Protein AF-D3GIC3-F1 (afdb_monomer_lite)

Structure (mmCIF, N/CA/C/O backbone):
data_AF-D3GIC3-F1
#
_entry.id   AF-D3GIC3-F1
#
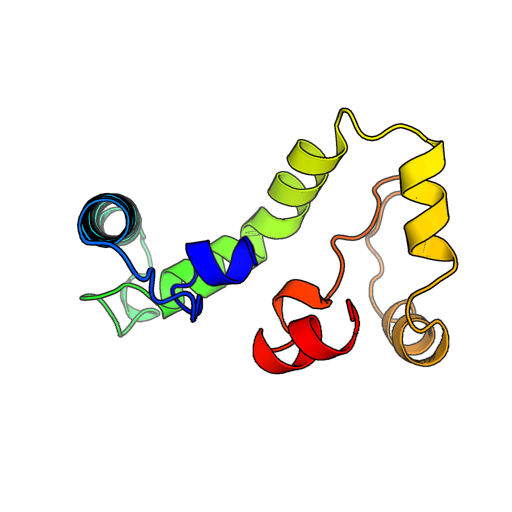loop_
_atom_site.group_PDB
_atom_site.id
_atom_site.type_symbol
_atom_site.label_atom_id
_atom_site.label_alt_id
_atom_site.label_comp_id
_atom_site.label_asym_id
_atom_site.label_entity_id
_atom_site.label_seq_id
_atom_site.pdbx_PDB_ins_code
_atom_site.Cartn_x
_atom_site.Cartn_y
_atom_site.Cartn_z
_atom_site.occupancy
_atom_site.B_iso_or_equiv
_atom_site.auth_seq_id
_atom_site.auth_comp_id
_atom_site.auth_asym_id
_atom_site.auth_atom_id
_atom_site.pdbx_PDB_model_num
ATOM 1 N N . ASP A 1 1 ? 10.919 -2.926 -1.444 1.00 68.69 1 ASP A N 1
ATOM 2 C CA . ASP A 1 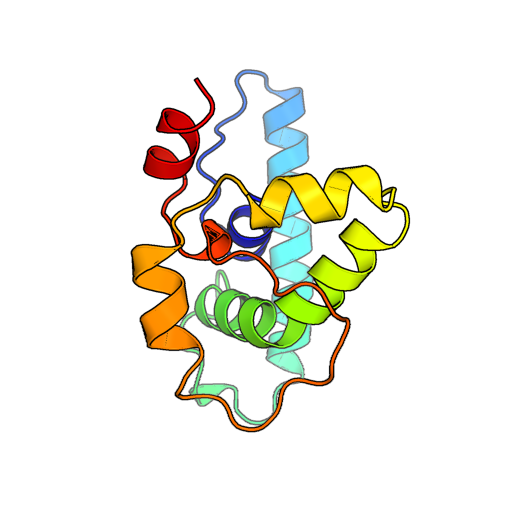1 ? 10.821 -1.509 -1.890 1.00 68.69 1 ASP A CA 1
ATOM 3 C C . ASP A 1 1 ? 9.460 -1.100 -2.459 1.00 68.69 1 ASP A C 1
ATOM 5 O O . ASP A 1 1 ? 8.720 -0.406 -1.771 1.00 68.69 1 ASP A O 1
ATOM 9 N N . ILE A 1 2 ? 9.071 -1.487 -3.686 1.00 81.06 2 ILE A N 1
ATOM 10 C CA . ILE A 1 2 ? 7.783 -1.036 -4.273 1.00 81.06 2 ILE A CA 1
ATOM 11 C C . ILE A 1 2 ? 6.582 -1.581 -3.488 1.00 81.06 2 ILE A C 1
ATOM 13 O O . ILE A 1 2 ? 5.645 -0.828 -3.200 1.00 81.06 2 ILE A O 1
ATOM 17 N N . GLY A 1 3 ? 6.636 -2.852 -3.078 1.00 81.81 3 GLY A N 1
ATOM 18 C CA . GLY A 1 3 ? 5.631 -3.437 -2.195 1.00 81.81 3 GLY A CA 1
ATOM 19 C C . GLY A 1 3 ? 5.532 -2.704 -0.857 1.00 81.81 3 GLY A C 1
ATOM 20 O O . GLY A 1 3 ? 4.433 -2.435 -0.378 1.00 81.81 3 GLY A O 1
ATOM 21 N N . ASP A 1 4 ? 6.654 -2.292 -0.265 1.00 83.75 4 ASP A N 1
ATOM 22 C CA . ASP A 1 4 ? 6.667 -1.543 1.001 1.00 83.75 4 ASP A CA 1
ATOM 23 C C . ASP A 1 4 ? 6.078 -0.146 0.863 1.00 83.75 4 ASP A C 1
ATOM 25 O O . ASP A 1 4 ? 5.324 0.299 1.727 1.00 83.75 4 ASP A O 1
ATOM 29 N N . ILE A 1 5 ? 6.343 0.528 -0.256 1.00 85.38 5 ILE A N 1
ATOM 30 C CA . ILE A 1 5 ? 5.732 1.818 -0.576 1.00 85.38 5 ILE A CA 1
ATOM 31 C C . ILE A 1 5 ? 4.213 1.655 -0.692 1.00 85.38 5 ILE A C 1
ATOM 33 O O . ILE A 1 5 ? 3.465 2.461 -0.139 1.00 85.38 5 ILE A O 1
ATOM 37 N N . ILE A 1 6 ? 3.724 0.634 -1.396 1.00 86.12 6 ILE A N 1
ATOM 38 C CA . ILE A 1 6 ? 2.281 0.413 -1.582 1.00 86.12 6 ILE A CA 1
ATOM 39 C C . ILE A 1 6 ? 1.592 0.060 -0.261 1.00 86.12 6 ILE A C 1
ATOM 41 O O . ILE A 1 6 ? 0.527 0.607 0.038 1.00 86.12 6 ILE A O 1
ATOM 45 N N . ARG A 1 7 ? 2.230 -0.781 0.554 1.00 86.81 7 ARG A N 1
ATOM 46 C CA . ARG A 1 7 ? 1.708 -1.262 1.840 1.00 86.81 7 ARG A CA 1
ATOM 47 C C . ARG A 1 7 ? 1.907 -0.278 2.991 1.00 86.81 7 ARG A C 1
ATOM 49 O O . ARG A 1 7 ? 1.292 -0.435 4.035 1.00 86.81 7 ARG A O 1
ATOM 56 N N . GLY A 1 8 ? 2.704 0.773 2.796 1.00 82.44 8 GLY A N 1
ATOM 57 C CA . GLY A 1 8 ? 3.001 1.770 3.828 1.00 82.44 8 GLY A CA 1
ATOM 58 C C . GLY A 1 8 ? 4.024 1.299 4.869 1.00 82.44 8 GLY A C 1
ATOM 59 O O . GLY A 1 8 ? 4.033 1.817 5.981 1.00 82.44 8 GLY A O 1
ATOM 60 N N . LYS A 1 9 ? 4.866 0.324 4.505 1.00 81.06 9 LYS A N 1
ATOM 61 C CA . LYS A 1 9 ? 5.998 -0.193 5.295 1.00 81.06 9 LYS A CA 1
ATOM 62 C C . LYS A 1 9 ? 7.329 0.486 4.955 1.00 81.06 9 LYS A C 1
ATOM 64 O O . LYS A 1 9 ? 8.336 0.203 5.592 1.00 81.06 9 LYS A O 1
ATOM 69 N N . ASP A 1 10 ? 7.341 1.361 3.951 1.00 80.50 10 ASP A N 1
ATOM 70 C CA . ASP A 1 10 ? 8.544 2.065 3.514 1.00 80.50 10 ASP A CA 1
ATOM 71 C C . ASP A 1 10 ? 9.120 2.974 4.614 1.00 80.50 10 ASP A C 1
ATOM 73 O O . ASP A 1 10 ? 8.471 3.919 5.063 1.00 80.50 10 ASP A O 1
ATOM 77 N N . LEU A 1 11 ? 10.354 2.678 5.037 1.00 71.12 11 LEU A N 1
ATOM 78 C CA . LEU A 1 11 ? 11.055 3.354 6.137 1.00 71.12 11 LEU A CA 1
ATOM 79 C C . LEU A 1 11 ? 11.848 4.587 5.686 1.00 71.12 11 LEU A C 1
ATOM 81 O O . LEU A 1 11 ? 12.567 5.185 6.486 1.00 71.12 11 LEU A O 1
ATOM 85 N N . PHE A 1 12 ? 11.763 4.978 4.415 1.00 69.94 12 PHE A N 1
ATOM 86 C CA . PHE A 1 12 ? 12.541 6.101 3.917 1.00 69.94 12 PHE A CA 1
ATOM 87 C C . PHE A 1 12 ? 11.959 7.451 4.383 1.00 69.94 12 PHE A C 1
ATOM 89 O O . PHE A 1 12 ? 10.968 7.968 3.851 1.00 69.94 12 PHE A O 1
ATOM 96 N N . TYR A 1 13 ? 12.619 8.047 5.377 1.00 65.25 13 TYR A N 1
ATOM 97 C CA . TYR A 1 13 ? 12.354 9.393 5.879 1.00 65.25 13 TYR A CA 1
ATOM 98 C C . TYR A 1 13 ? 13.277 10.378 5.157 1.00 65.25 13 TYR A C 1
ATOM 100 O O . TYR A 1 13 ? 14.420 10.575 5.555 1.00 65.25 13 TYR A O 1
ATOM 108 N N . GLY A 1 14 ? 12.796 10.971 4.063 1.00 64.69 14 GLY A N 1
ATOM 109 C CA . GLY A 1 14 ? 13.568 11.948 3.291 1.00 64.69 14 GLY A CA 1
ATOM 110 C C . GLY A 1 14 ? 14.144 13.085 4.143 1.00 64.69 14 GLY A C 1
ATOM 111 O O . GLY A 1 14 ? 13.525 13.532 5.116 1.00 64.69 14 GLY A O 1
ATOM 112 N N . TYR A 1 15 ? 15.332 13.564 3.771 1.00 73.25 15 TYR A N 1
ATOM 113 C CA . TYR A 1 15 ? 16.089 14.532 4.574 1.00 73.25 15 TYR A CA 1
ATOM 114 C C . TYR A 1 15 ? 15.656 15.986 4.337 1.00 73.25 15 TYR A C 1
ATOM 116 O O . TYR A 1 15 ? 15.782 16.809 5.245 1.00 73.25 15 TYR A O 1
ATOM 124 N N . ASP A 1 16 ? 15.104 16.303 3.160 1.00 84.94 16 ASP A N 1
ATOM 125 C CA . ASP A 1 16 ? 14.696 17.663 2.790 1.00 84.94 16 ASP A CA 1
ATOM 126 C C . ASP A 1 16 ? 13.166 17.873 2.766 1.00 84.94 16 ASP A C 1
ATOM 128 O O . ASP A 1 16 ? 12.365 16.948 2.595 1.00 84.94 16 ASP A O 1
ATOM 132 N N . ASP A 1 17 ? 12.734 19.125 2.940 1.00 85.12 17 ASP A N 1
ATOM 133 C CA . ASP A 1 17 ? 11.311 19.487 3.022 1.00 85.12 17 ASP A CA 1
ATOM 134 C C . ASP A 1 17 ? 10.542 19.291 1.706 1.00 85.12 17 ASP A C 1
ATOM 136 O O . ASP A 1 17 ? 9.315 19.147 1.704 1.00 85.12 17 ASP A O 1
ATOM 140 N N . LYS A 1 18 ? 11.232 19.313 0.562 1.00 86.06 18 LYS A N 1
ATOM 141 C CA . LYS A 1 18 ? 10.613 19.120 -0.755 1.00 86.06 18 LYS A CA 1
ATOM 142 C C . LYS A 1 18 ? 10.269 17.650 -0.961 1.00 86.06 18 LYS A C 1
ATOM 144 O O . LYS A 1 18 ? 9.204 17.343 -1.501 1.00 86.06 18 LYS A O 1
ATOM 149 N N . GLU A 1 19 ? 11.140 16.756 -0.522 1.00 83.44 19 GLU A N 1
ATOM 150 C CA . GLU A 1 19 ? 10.932 15.320 -0.521 1.00 83.44 19 GLU A CA 1
ATOM 151 C C . GLU A 1 19 ? 9.815 14.915 0.442 1.00 83.44 19 GLU A C 1
ATOM 153 O O . GLU A 1 19 ? 8.890 14.213 0.025 1.00 83.44 19 GLU A O 1
ATOM 158 N N . LYS A 1 20 ? 9.813 15.448 1.672 1.00 84.44 20 LYS A N 1
ATOM 159 C CA . LYS A 1 20 ? 8.718 15.233 2.637 1.00 84.44 20 LYS A CA 1
ATOM 160 C C . LYS A 1 20 ? 7.359 15.607 2.046 1.00 84.44 20 LYS A C 1
ATOM 162 O O . LYS A 1 20 ? 6.458 14.778 2.005 1.00 84.44 20 LYS A O 1
ATOM 167 N N . LYS A 1 21 ? 7.237 16.795 1.439 1.00 87.50 21 LYS A N 1
ATOM 168 C CA . LYS A 1 21 ? 5.991 17.235 0.776 1.00 87.50 21 LYS A CA 1
ATOM 169 C C . LYS A 1 21 ? 5.550 16.316 -0.366 1.00 87.50 21 LYS A C 1
ATOM 171 O O . LYS A 1 21 ? 4.352 16.126 -0.579 1.00 87.50 21 LYS A O 1
ATOM 176 N N . ARG A 1 22 ? 6.495 15.770 -1.141 1.00 87.38 22 ARG A N 1
ATOM 177 C CA . ARG A 1 22 ? 6.186 14.802 -2.208 1.00 87.38 22 ARG A CA 1
ATOM 178 C C . ARG A 1 22 ? 5.661 13.491 -1.626 1.00 87.38 22 ARG A C 1
ATOM 180 O O . ARG A 1 22 ? 4.694 12.957 -2.165 1.00 87.38 22 ARG A O 1
ATOM 187 N N . ARG A 1 23 ? 6.253 13.018 -0.527 1.00 85.12 23 ARG A N 1
ATOM 188 C CA . ARG A 1 23 ? 5.818 11.814 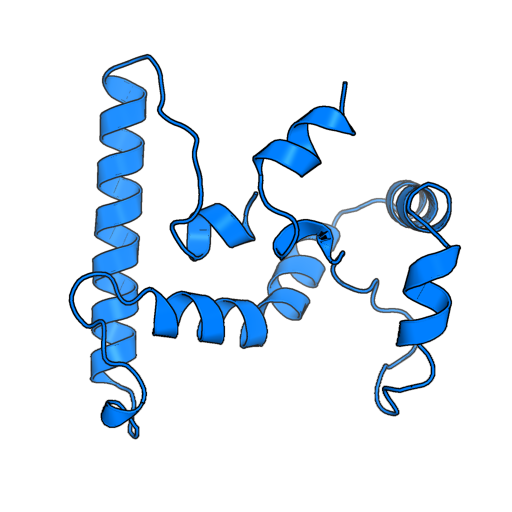0.191 1.00 85.12 23 ARG A CA 1
ATOM 189 C C . ARG A 1 23 ? 4.454 11.989 0.842 1.00 85.12 23 ARG A C 1
ATOM 191 O O . ARG A 1 23 ? 3.590 11.152 0.621 1.00 85.12 23 ARG A O 1
ATOM 198 N N . ASP A 1 24 ? 4.206 13.111 1.508 1.00 87.94 24 ASP A N 1
ATOM 199 C CA . ASP A 1 24 ? 2.893 13.416 2.090 1.00 87.94 24 ASP A CA 1
ATOM 200 C C . ASP A 1 24 ? 1.800 13.420 1.018 1.00 87.94 24 ASP A C 1
ATOM 202 O O . ASP A 1 24 ? 0.721 12.854 1.200 1.00 87.94 24 ASP A O 1
ATOM 206 N N . LYS A 1 25 ? 2.091 14.017 -0.146 1.00 90.25 25 LYS A N 1
ATOM 207 C CA . LYS A 1 25 ? 1.175 14.001 -1.290 1.00 90.25 25 LYS A CA 1
ATOM 208 C C . LYS A 1 25 ? 0.946 12.580 -1.811 1.00 90.25 25 LYS A C 1
ATOM 210 O O . LYS A 1 25 ? -0.188 12.230 -2.127 1.00 90.25 25 LYS A O 1
ATOM 215 N N . LEU A 1 26 ? 2.000 11.772 -1.907 1.00 90.56 26 LEU A N 1
ATOM 216 C CA . LEU A 1 26 ? 1.908 10.378 -2.332 1.00 90.56 26 LEU A CA 1
ATOM 217 C C . LEU A 1 26 ? 1.056 9.549 -1.359 1.00 90.56 26 LEU A C 1
ATOM 219 O O . LEU A 1 26 ? 0.134 8.867 -1.802 1.00 90.56 26 LEU A O 1
ATOM 223 N N . GLU A 1 27 ? 1.305 9.645 -0.054 1.00 89.19 27 GLU A N 1
ATOM 224 C CA . GLU A 1 27 ? 0.533 8.927 0.964 1.00 89.19 27 GLU A CA 1
ATOM 225 C C . GLU A 1 27 ? -0.922 9.384 1.019 1.00 89.19 27 GLU A C 1
ATOM 227 O O . GLU A 1 27 ? -1.823 8.549 1.117 1.00 89.19 27 GLU A O 1
ATOM 232 N N . LYS A 1 28 ? -1.180 10.688 0.870 1.00 90.88 28 LYS A N 1
ATOM 233 C CA . LYS A 1 28 ? -2.544 11.210 0.762 1.00 90.88 28 LYS A CA 1
ATOM 234 C C . LYS A 1 28 ? -3.275 10.614 -0.442 1.00 90.88 28 LYS A C 1
ATOM 236 O O . LYS A 1 28 ? -4.380 10.103 -0.286 1.00 90.88 28 LYS A O 1
ATOM 241 N N . ASN A 1 29 ? -2.643 10.612 -1.616 1.00 92.00 29 ASN A N 1
ATOM 242 C CA . ASN A 1 29 ? -3.230 10.030 -2.823 1.00 92.00 29 ASN A CA 1
ATOM 243 C C . ASN A 1 29 ? -3.523 8.532 -2.646 1.00 92.00 29 ASN A C 1
ATOM 245 O O . ASN A 1 29 ? -4.588 8.066 -3.043 1.00 92.00 29 ASN A O 1
ATOM 249 N N . LYS A 1 30 ? -2.607 7.775 -2.027 1.00 91.62 30 LYS A N 1
ATOM 250 C CA . LYS A 1 30 ? -2.833 6.354 -1.725 1.00 91.62 30 LYS A CA 1
ATOM 251 C C . LYS A 1 30 ? -4.023 6.172 -0.792 1.00 91.62 30 LYS A C 1
ATOM 253 O O . LYS A 1 30 ? -4.903 5.378 -1.105 1.00 91.62 30 LYS A O 1
ATOM 258 N N . LYS A 1 31 ? -4.084 6.923 0.313 1.00 90.06 31 LYS A N 1
ATOM 259 C CA . LYS A 1 31 ? -5.219 6.877 1.250 1.00 90.06 31 LYS A CA 1
ATOM 260 C C . LYS A 1 31 ? -6.542 7.130 0.533 1.00 90.06 31 LYS A C 1
ATOM 262 O O . LYS A 1 31 ? -7.475 6.358 0.706 1.00 90.06 31 LYS A O 1
ATOM 267 N N . GLU A 1 32 ? -6.603 8.146 -0.326 1.00 92.88 32 GLU A N 1
ATOM 268 C CA . GLU A 1 32 ? -7.805 8.457 -1.108 1.00 92.88 32 GLU A CA 1
ATOM 269 C C . GLU A 1 32 ? -8.196 7.333 -2.082 1.00 92.88 32 GLU A C 1
ATOM 271 O O . GLU A 1 32 ? -9.380 7.029 -2.230 1.00 92.88 32 GLU A O 1
ATOM 276 N N . ILE A 1 33 ? -7.224 6.706 -2.751 1.00 92.62 33 ILE A N 1
ATOM 277 C CA . ILE A 1 33 ? -7.473 5.582 -3.665 1.00 92.62 33 ILE A CA 1
ATOM 278 C C . ILE A 1 33 ? -8.005 4.374 -2.892 1.00 92.62 33 ILE A C 1
ATOM 280 O O . ILE A 1 33 ? -9.037 3.820 -3.266 1.00 92.62 33 ILE A O 1
ATOM 284 N N . TYR A 1 34 ? -7.339 3.986 -1.805 1.00 92.31 34 TYR A N 1
ATOM 285 C CA . TYR A 1 34 ? -7.728 2.811 -1.029 1.00 92.31 34 TYR A CA 1
ATOM 286 C C . TYR A 1 34 ? -9.038 3.013 -0.269 1.00 92.31 34 TYR A C 1
ATOM 288 O O . TYR A 1 34 ? -9.819 2.072 -0.203 1.00 92.31 34 TYR A O 1
ATOM 296 N N . ALA A 1 35 ? -9.352 4.231 0.180 1.00 91.50 35 ALA A N 1
ATOM 297 C CA . ALA A 1 35 ? -10.672 4.550 0.723 1.00 91.50 35 ALA A CA 1
ATOM 298 C C . ALA A 1 35 ? -11.781 4.336 -0.325 1.00 91.50 35 ALA A C 1
ATOM 300 O O . ALA A 1 35 ? -12.784 3.683 -0.048 1.00 91.50 35 ALA A O 1
ATOM 301 N N . LYS A 1 36 ? -11.574 4.793 -1.570 1.00 91.88 36 LYS A N 1
ATOM 302 C CA . LYS A 1 36 ? -12.525 4.561 -2.675 1.00 91.88 36 LYS A CA 1
ATOM 303 C C . LYS A 1 36 ? -12.647 3.088 -3.061 1.00 91.88 36 LYS A C 1
ATOM 305 O O . LYS A 1 36 ? -13.717 2.663 -3.491 1.00 91.88 36 LYS A O 1
ATOM 310 N N . ILE A 1 37 ? -11.560 2.319 -2.974 1.00 91.50 37 ILE A N 1
ATOM 311 C CA . ILE A 1 37 ? -11.597 0.866 -3.187 1.00 91.50 37 ILE A CA 1
ATOM 312 C C . ILE A 1 37 ? -12.405 0.222 -2.063 1.00 91.50 37 ILE A C 1
ATOM 314 O O . ILE A 1 37 ? -13.348 -0.505 -2.356 1.00 91.50 37 ILE A O 1
ATOM 318 N N . TYR A 1 38 ? -12.100 0.553 -0.807 1.00 89.88 38 TYR A N 1
ATOM 319 C CA . TYR A 1 38 ? -12.800 0.056 0.372 1.00 89.88 38 TYR A CA 1
ATOM 320 C C . TYR A 1 38 ? -14.307 0.317 0.296 1.00 89.88 38 TYR A C 1
ATOM 322 O O . TYR A 1 38 ? -15.102 -0.588 0.527 1.00 89.88 38 TYR A O 1
ATOM 330 N N . GLU A 1 39 ? -14.723 1.515 -0.127 1.00 90.94 39 GLU A N 1
ATOM 331 C CA . GLU A 1 39 ? -16.134 1.865 -0.317 1.00 90.94 39 GLU A CA 1
ATOM 332 C C . GLU A 1 39 ? -16.871 0.965 -1.320 1.00 90.94 39 GLU A C 1
ATOM 334 O O . GLU A 1 39 ? -18.081 0.772 -1.176 1.00 90.94 39 GLU A O 1
ATOM 339 N N . LYS A 1 40 ? -16.156 0.388 -2.290 1.00 92.31 40 LYS A N 1
ATOM 340 C CA . LYS A 1 40 ? -16.702 -0.482 -3.341 1.00 92.31 40 LYS A CA 1
ATOM 341 C C . LYS A 1 40 ? -16.642 -1.974 -3.010 1.00 92.31 40 LYS A C 1
ATOM 343 O O . LYS A 1 40 ? -17.107 -2.773 -3.816 1.00 92.31 40 LYS A O 1
ATOM 348 N N . LEU A 1 41 ? -16.057 -2.364 -1.878 1.00 89.62 41 LEU A N 1
ATOM 349 C CA . LEU A 1 41 ? -15.977 -3.770 -1.484 1.00 89.62 41 LEU A CA 1
ATOM 350 C C . LEU A 1 41 ? -17.312 -4.266 -0.925 1.00 89.62 41 LEU A C 1
ATOM 352 O O . LEU A 1 41 ? -17.936 -3.594 -0.106 1.00 89.62 41 LEU A O 1
ATOM 356 N N . ASP A 1 42 ? -17.687 -5.490 -1.292 1.00 88.00 42 ASP A N 1
ATOM 357 C CA . ASP A 1 42 ? -18.865 -6.164 -0.731 1.00 88.00 42 ASP A CA 1
ATOM 358 C C . ASP A 1 42 ? -18.600 -6.729 0.677 1.00 88.00 42 ASP A C 1
ATOM 360 O O . ASP A 1 42 ? -19.510 -6.837 1.493 1.00 88.00 42 ASP A O 1
ATOM 364 N N . LYS A 1 43 ? -17.345 -7.088 0.987 1.00 86.94 43 LYS A N 1
ATOM 365 C CA . LYS A 1 43 ? -16.931 -7.721 2.256 1.00 86.94 43 LYS A CA 1
ATOM 366 C C . LYS A 1 43 ? -16.020 -6.812 3.079 1.00 86.94 43 LYS A C 1
ATOM 368 O O . LYS A 1 43 ? -14.887 -7.174 3.392 1.00 86.94 43 LYS A O 1
ATOM 373 N N . LYS A 1 44 ? -16.518 -5.622 3.414 1.00 86.31 44 LYS A N 1
ATOM 374 C CA . LYS A 1 44 ? -15.772 -4.610 4.181 1.00 86.31 44 LYS A CA 1
ATOM 375 C C . LYS A 1 44 ? -15.395 -5.085 5.582 1.00 86.31 44 LYS A C 1
ATOM 377 O O . LYS A 1 44 ? -14.286 -4.815 6.013 1.00 86.31 44 LYS A O 1
ATOM 382 N N . ASP A 1 45 ? -16.257 -5.881 6.218 1.00 87.69 45 ASP A N 1
ATOM 383 C CA . ASP A 1 45 ? -16.089 -6.382 7.593 1.00 87.69 45 ASP A CA 1
ATOM 384 C C . ASP A 1 45 ? -14.809 -7.207 7.820 1.00 87.69 45 ASP A C 1
ATOM 386 O O . ASP A 1 45 ? -14.407 -7.437 8.962 1.00 87.69 45 ASP A O 1
ATOM 390 N N . ARG A 1 46 ? -14.162 -7.669 6.739 1.00 87.75 46 ARG A N 1
ATOM 391 C CA . ARG A 1 46 ? -12.843 -8.309 6.802 1.00 87.75 46 ARG A CA 1
ATOM 392 C C . ARG A 1 46 ? -11.747 -7.323 7.218 1.00 87.75 46 ARG A C 1
ATOM 394 O O . ARG A 1 46 ? -10.808 -7.758 7.877 1.00 87.75 46 ARG A O 1
ATOM 401 N N . TYR A 1 47 ? -11.859 -6.054 6.831 1.00 88.56 47 TYR A N 1
ATOM 402 C CA . TYR A 1 47 ? -10.837 -5.036 7.048 1.00 88.56 47 TYR A CA 1
ATOM 403 C C . TYR A 1 47 ? -11.232 -4.138 8.218 1.00 88.56 47 TYR A C 1
ATOM 405 O O . TYR A 1 47 ? -12.244 -3.440 8.171 1.00 88.56 47 TYR A O 1
ATOM 413 N N . LYS A 1 48 ? -10.434 -4.168 9.283 1.00 83.81 48 LYS A N 1
ATOM 414 C CA . LYS A 1 48 ? -10.706 -3.422 10.521 1.00 83.81 48 LYS A CA 1
ATOM 415 C C . LYS A 1 48 ? -10.033 -2.056 10.541 1.00 83.81 48 LYS A C 1
ATOM 417 O O . LYS A 1 48 ? -10.509 -1.155 11.226 1.00 83.81 48 LYS A O 1
ATOM 422 N N . ASP A 1 49 ? -8.944 -1.899 9.793 1.00 81.44 49 ASP A N 1
ATOM 423 C CA . ASP A 1 49 ? -8.285 -0.609 9.598 1.00 81.44 49 ASP A CA 1
ATOM 424 C C . ASP A 1 49 ? -8.899 0.144 8.413 1.00 81.44 49 ASP A C 1
ATOM 426 O O . ASP A 1 49 ? -8.585 -0.132 7.255 1.00 81.44 49 ASP A O 1
ATOM 430 N N . THR A 1 50 ? -9.748 1.128 8.707 1.00 77.06 50 THR A N 1
ATOM 431 C CA . THR A 1 50 ? -10.357 2.010 7.698 1.00 77.06 50 THR A CA 1
ATOM 432 C C . THR A 1 50 ? -9.605 3.325 7.501 1.00 77.06 50 THR A C 1
ATOM 434 O O . THR A 1 50 ? -9.788 3.995 6.484 1.00 77.06 50 THR A O 1
ATOM 437 N N . ASP A 1 51 ? -8.757 3.708 8.457 1.00 79.38 51 ASP A N 1
ATOM 438 C CA . ASP A 1 51 ? -8.086 5.010 8.460 1.00 79.38 51 ASP A CA 1
ATOM 439 C C . ASP A 1 51 ? -6.896 5.018 7.502 1.00 79.38 51 ASP A C 1
ATOM 441 O O . ASP A 1 51 ? -6.688 5.961 6.730 1.00 79.38 51 ASP A O 1
ATOM 445 N N . ASN A 1 52 ? -6.103 3.948 7.533 1.00 81.25 52 ASN A N 1
ATOM 446 C CA . ASN A 1 52 ? -4.933 3.814 6.676 1.00 81.25 52 ASN A CA 1
ATOM 447 C C . ASN A 1 52 ? -5.110 2.731 5.612 1.00 81.25 52 ASN A C 1
ATOM 449 O O . ASN A 1 52 ? -4.479 2.836 4.552 1.00 81.25 52 ASN A O 1
ATOM 453 N N . ASN A 1 53 ? -6.039 1.794 5.817 1.00 88.38 53 ASN A N 1
ATOM 454 C CA . ASN A 1 53 ? -6.334 0.677 4.923 1.00 88.38 53 ASN A CA 1
ATOM 455 C C . ASN A 1 53 ? -5.140 -0.279 4.753 1.00 88.38 53 ASN A C 1
ATOM 457 O O . ASN A 1 53 ? -4.948 -0.820 3.668 1.00 88.38 53 ASN A O 1
ATOM 461 N N . TYR A 1 54 ? -4.309 -0.472 5.782 1.00 88.12 54 TYR A N 1
ATOM 462 C CA . TYR A 1 54 ? -3.112 -1.316 5.703 1.00 88.12 54 TYR A CA 1
ATOM 463 C C . TYR A 1 54 ? -3.445 -2.765 5.334 1.00 88.12 54 TYR A C 1
ATOM 465 O O . TYR A 1 54 ? -2.840 -3.306 4.416 1.00 88.12 54 TYR A O 1
ATOM 473 N N . GLU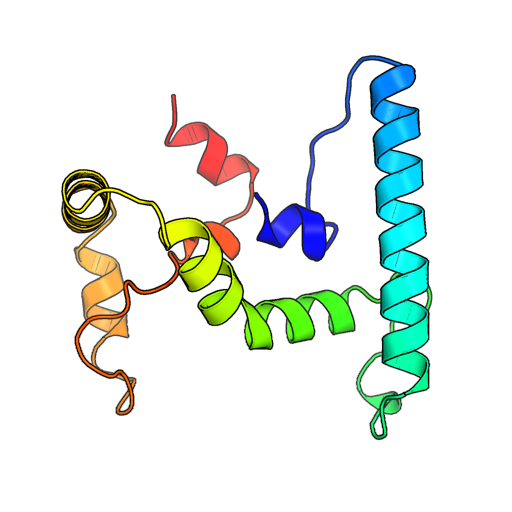 A 1 55 ? -4.460 -3.361 5.965 1.00 89.44 55 GLU A N 1
ATOM 474 C CA . GLU A 1 55 ? -4.902 -4.732 5.662 1.00 89.44 55 GLU A CA 1
ATOM 475 C C . GLU A 1 55 ? -5.372 -4.871 4.201 1.00 89.44 55 GLU A C 1
ATOM 477 O O . GLU A 1 55 ? -5.023 -5.825 3.512 1.00 89.44 55 GLU A O 1
ATOM 482 N N . LEU A 1 56 ? -6.099 -3.874 3.688 1.00 91.50 56 LEU A N 1
ATOM 483 C CA . LEU A 1 56 ? -6.536 -3.843 2.291 1.00 91.50 56 LEU A CA 1
ATOM 484 C C . LEU A 1 56 ? -5.363 -3.653 1.318 1.00 91.50 56 LEU A C 1
ATOM 486 O O . LEU A 1 56 ? -5.363 -4.230 0.234 1.00 91.50 56 LEU A O 1
ATOM 490 N N . ARG A 1 57 ? -4.369 -2.834 1.677 1.00 92.56 57 ARG A N 1
ATOM 491 C CA . ARG A 1 57 ? -3.169 -2.615 0.855 1.00 92.56 57 ARG A CA 1
ATOM 492 C C . ARG A 1 57 ? -2.315 -3.878 0.753 1.00 92.56 57 ARG A C 1
ATOM 494 O O . ARG A 1 57 ? -1.768 -4.130 -0.317 1.00 92.56 57 ARG A O 1
ATOM 501 N N . GLU A 1 58 ? -2.203 -4.649 1.835 1.00 88.62 58 GLU A N 1
ATOM 502 C CA . GLU A 1 58 ? -1.512 -5.947 1.853 1.00 88.62 58 GLU A CA 1
ATOM 503 C C . GLU A 1 58 ? -2.214 -6.954 0.934 1.00 88.62 58 GLU A C 1
ATOM 505 O O . GLU A 1 58 ? -1.584 -7.461 0.008 1.00 88.62 58 GLU A O 1
ATOM 510 N N . ASP A 1 59 ? -3.525 -7.157 1.109 1.00 90.19 59 ASP A N 1
ATOM 511 C CA . ASP A 1 59 ? -4.321 -8.057 0.261 1.00 90.19 59 ASP A CA 1
ATOM 512 C C . ASP A 1 59 ? -4.278 -7.634 -1.218 1.00 90.19 59 ASP A C 1
ATOM 514 O O . ASP A 1 59 ? -4.178 -8.465 -2.122 1.00 90.19 59 ASP A O 1
ATOM 518 N N . TRP A 1 60 ? -4.343 -6.326 -1.487 1.00 91.19 60 TRP A N 1
ATOM 519 C CA . TRP A 1 60 ? -4.248 -5.803 -2.847 1.00 91.19 60 TRP A CA 1
ATOM 520 C C . TRP A 1 60 ? -2.871 -6.064 -3.457 1.00 91.19 60 TRP A C 1
ATOM 522 O O . TRP A 1 60 ? -2.789 -6.447 -4.625 1.00 91.19 60 TRP A O 1
ATOM 532 N N . TRP A 1 61 ? -1.793 -5.869 -2.693 1.00 90.00 61 TRP A N 1
ATOM 533 C CA . TRP A 1 61 ? -0.440 -6.152 -3.165 1.00 90.00 61 TRP A CA 1
ATOM 534 C C . TRP A 1 61 ? -0.276 -7.633 -3.492 1.00 90.00 61 TRP A C 1
ATOM 536 O O . TRP A 1 61 ? 0.172 -7.956 -4.589 1.00 90.00 61 TRP A O 1
ATOM 546 N N . ASP A 1 62 ? -0.712 -8.524 -2.601 1.00 85.38 62 ASP A N 1
ATOM 547 C CA . ASP A 1 62 ? -0.631 -9.969 -2.818 1.00 85.38 62 ASP A CA 1
ATOM 548 C C . ASP A 1 62 ? -1.398 -10.406 -4.077 1.00 85.38 62 ASP A C 1
ATOM 550 O O . ASP A 1 62 ? -0.874 -11.139 -4.913 1.00 85.38 62 ASP A O 1
ATOM 554 N N . ALA A 1 63 ? -2.588 -9.841 -4.302 1.00 88.69 63 ALA A N 1
ATOM 555 C CA . ALA A 1 63 ? -3.393 -10.135 -5.486 1.00 88.69 63 ALA A CA 1
ATOM 556 C C . ALA A 1 63 ? -2.804 -9.603 -6.810 1.00 88.69 63 ALA A C 1
ATOM 558 O O . ALA A 1 63 ? -3.150 -10.110 -7.877 1.00 88.69 63 ALA A O 1
ATOM 559 N N . ASN A 1 64 ? -1.956 -8.565 -6.779 1.00 85.62 64 ASN A N 1
ATOM 560 C CA . ASN A 1 64 ? -1.494 -7.864 -7.987 1.00 85.62 64 ASN A CA 1
ATOM 561 C C . ASN A 1 64 ? 0.022 -7.945 -8.230 1.00 85.62 64 ASN A C 1
ATOM 563 O O . ASN A 1 64 ? 0.475 -7.555 -9.311 1.00 85.62 64 ASN A O 1
ATOM 567 N N . ARG A 1 65 ? 0.814 -8.457 -7.279 1.00 83.69 65 ARG A N 1
ATOM 568 C CA . ARG A 1 65 ? 2.288 -8.460 -7.336 1.00 83.69 65 ARG A CA 1
ATOM 569 C C . ARG A 1 65 ? 2.856 -9.117 -8.589 1.00 83.69 65 ARG A C 1
ATOM 571 O O . ARG A 1 65 ? 3.790 -8.584 -9.175 1.00 83.69 65 ARG A O 1
ATOM 578 N N . GLU A 1 66 ? 2.254 -10.205 -9.069 1.00 78.50 66 GLU A N 1
ATOM 579 C CA . GLU A 1 66 ? 2.678 -10.865 -10.313 1.00 78.50 66 GLU A CA 1
ATOM 580 C C . GLU A 1 66 ? 2.491 -9.965 -11.541 1.00 78.50 66 GLU A C 1
ATOM 582 O O . GLU A 1 66 ? 3.347 -9.903 -12.423 1.00 78.50 66 GLU A O 1
ATOM 587 N N . THR A 1 67 ? 1.378 -9.230 -11.593 1.00 81.81 67 THR A N 1
ATOM 588 C CA . THR A 1 67 ? 1.076 -8.328 -12.712 1.00 81.81 67 THR A CA 1
ATOM 589 C C . THR A 1 67 ? 1.987 -7.106 -12.682 1.00 81.81 67 THR A C 1
ATOM 591 O O . THR A 1 67 ? 2.499 -6.695 -13.723 1.00 81.81 67 THR A O 1
ATOM 594 N N . VAL A 1 68 ? 2.233 -6.552 -11.492 1.00 82.69 68 VAL A N 1
ATOM 595 C CA . VAL A 1 68 ? 3.184 -5.450 -11.297 1.00 82.69 68 VAL A CA 1
ATOM 596 C C . VAL A 1 68 ? 4.589 -5.884 -11.711 1.00 82.69 68 VAL A C 1
ATOM 598 O O . VAL A 1 68 ? 5.237 -5.186 -12.488 1.00 82.69 68 VAL A O 1
ATOM 601 N N . TRP A 1 69 ? 5.030 -7.065 -11.279 1.00 77.81 69 TRP A N 1
ATOM 602 C CA . TRP A 1 69 ? 6.329 -7.622 -11.647 1.00 77.81 69 TRP A CA 1
ATOM 603 C C . TRP A 1 69 ? 6.476 -7.833 -13.153 1.00 77.81 69 TRP A C 1
ATOM 605 O O . TRP A 1 69 ? 7.472 -7.429 -13.754 1.00 77.81 69 TRP A O 1
ATOM 615 N N . LYS A 1 70 ? 5.450 -8.396 -13.796 1.00 72.75 70 LYS A N 1
ATOM 616 C CA . LYS A 1 70 ? 5.424 -8.567 -15.249 1.00 72.75 70 LYS A CA 1
ATOM 617 C C . LYS A 1 70 ? 5.518 -7.230 -15.989 1.00 72.75 70 LYS A C 1
ATOM 619 O O . LYS A 1 70 ? 6.181 -7.145 -17.016 1.00 72.75 70 LYS A O 1
ATOM 624 N N . ALA A 1 71 ? 4.870 -6.184 -15.477 1.00 79.81 71 ALA A N 1
ATOM 625 C CA . ALA A 1 71 ? 4.959 -4.851 -16.064 1.00 79.81 71 ALA A CA 1
ATOM 626 C C . ALA A 1 71 ? 6.358 -4.240 -15.884 1.00 79.81 71 ALA A C 1
ATOM 628 O O . ALA A 1 71 ? 6.889 -3.652 -16.821 1.00 79.81 71 ALA A O 1
ATOM 629 N N . MET A 1 72 ? 6.980 -4.416 -14.713 1.00 76.50 72 MET A N 1
ATOM 630 C CA . MET A 1 72 ? 8.342 -3.935 -14.442 1.00 76.50 72 MET A CA 1
ATOM 631 C C . MET A 1 72 ? 9.403 -4.628 -15.301 1.00 76.50 72 MET A C 1
ATOM 633 O O . MET A 1 72 ? 10.388 -4.006 -15.687 1.00 76.50 72 MET A O 1
ATOM 637 N N . THR A 1 73 ? 9.205 -5.911 -15.597 1.00 70.88 73 THR A N 1
ATOM 638 C CA . THR A 1 73 ? 10.141 -6.732 -16.378 1.00 70.88 73 THR A CA 1
ATOM 639 C C . THR A 1 73 ? 9.876 -6.691 -17.883 1.00 70.88 73 THR A C 1
ATOM 641 O O . THR A 1 73 ? 10.629 -7.295 -18.639 1.00 70.88 73 THR A O 1
ATOM 644 N N . CYS A 1 74 ? 8.853 -5.954 -18.339 1.00 73.00 74 CYS A N 1
ATOM 645 C CA . CYS A 1 74 ? 8.440 -5.916 -19.746 1.00 73.00 74 CYS A CA 1
ATOM 646 C C . CYS A 1 74 ? 9.564 -5.481 -20.706 1.00 73.00 74 CYS A C 1
ATOM 648 O O . CYS A 1 74 ? 9.645 -6.010 -21.811 1.00 73.00 74 CYS A O 1
ATOM 650 N N . ASP A 1 75 ? 10.443 -4.575 -20.267 1.00 67.94 75 ASP A N 1
ATOM 651 C CA . ASP A 1 75 ? 11.588 -4.078 -21.049 1.00 67.94 75 ASP A CA 1
ATOM 652 C C . ASP A 1 75 ? 12.941 -4.556 -20.489 1.00 67.94 75 ASP A C 1
ATOM 654 O O . ASP A 1 75 ? 14.004 -4.068 -20.884 1.00 67.94 75 ASP A O 1
ATOM 658 N N . ALA A 1 76 ? 12.928 -5.502 -19.543 1.00 62.41 76 ALA A N 1
ATOM 659 C CA . ALA A 1 76 ? 14.157 -6.086 -19.032 1.00 62.41 76 ALA A CA 1
ATOM 660 C C . ALA A 1 76 ? 14.787 -6.951 -20.132 1.00 62.41 76 ALA A C 1
ATOM 662 O O . ALA A 1 76 ? 14.148 -7.852 -20.676 1.00 62.41 76 ALA A O 1
ATOM 663 N N . SER A 1 77 ? 16.047 -6.677 -20.476 1.00 54.88 77 SER A N 1
ATOM 664 C CA . SER A 1 77 ? 16.771 -7.516 -21.428 1.00 54.88 77 SER A CA 1
ATOM 665 C C . SER A 1 77 ? 16.887 -8.947 -20.893 1.00 54.88 77 SER A C 1
ATOM 667 O O . SER A 1 77 ? 16.998 -9.173 -19.689 1.00 54.88 77 SER A O 1
ATOM 669 N N . GLU A 1 78 ? 16.918 -9.926 -21.794 1.00 53.09 78 GLU A N 1
ATOM 670 C CA . GLU A 1 78 ? 17.042 -11.358 -21.474 1.00 53.09 78 GLU A CA 1
ATOM 671 C C . GLU A 1 78 ? 18.273 -11.666 -20.587 1.00 53.09 78 GLU A C 1
ATOM 673 O O . GLU A 1 78 ? 18.262 -12.579 -19.768 1.00 53.09 78 GLU A O 1
ATOM 678 N N . ILE A 1 79 ? 19.315 -10.827 -20.672 1.00 51.06 79 ILE A N 1
ATOM 679 C CA . ILE A 1 79 ? 20.528 -10.895 -19.844 1.00 51.06 79 ILE A CA 1
ATOM 680 C C . ILE A 1 79 ? 20.238 -10.559 -18.369 1.00 51.06 79 ILE A C 1
ATOM 682 O O . ILE A 1 79 ? 20.807 -11.192 -17.485 1.00 51.06 79 ILE A O 1
ATOM 686 N N . MET A 1 80 ? 19.340 -9.608 -18.083 1.00 51.41 80 MET A N 1
ATOM 687 C CA . MET A 1 80 ? 18.949 -9.247 -16.711 1.00 51.41 80 MET A CA 1
ATOM 688 C C . MET A 1 80 ? 18.122 -10.347 -16.038 1.00 51.41 80 MET A C 1
ATOM 690 O O . MET A 1 80 ? 18.253 -10.542 -14.834 1.00 51.41 80 MET A O 1
ATOM 694 N N . LEU A 1 81 ? 17.312 -11.093 -16.799 1.00 50.78 81 LEU A N 1
ATOM 695 C CA . LEU A 1 81 ? 16.508 -12.204 -16.271 1.00 50.78 81 LEU A CA 1
ATOM 696 C C . LEU A 1 81 ? 17.388 -13.358 -15.763 1.00 50.78 81 LEU A C 1
ATOM 698 O O . LEU A 1 81 ? 17.130 -13.900 -14.692 1.00 50.78 81 LEU A O 1
ATOM 702 N N . ASN A 1 82 ? 18.483 -13.655 -16.468 1.00 46.31 82 ASN A N 1
ATOM 703 C CA . ASN A 1 82 ? 19.411 -14.732 -16.103 1.00 46.31 82 ASN A CA 1
ATOM 704 C C .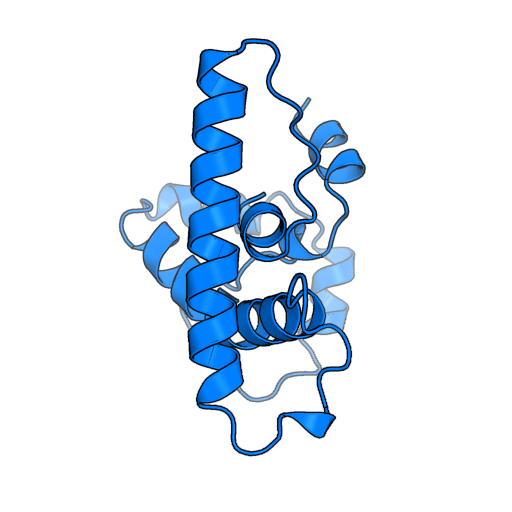 ASN A 1 82 ? 20.276 -14.421 -14.865 1.00 46.31 82 ASN A C 1
ATOM 706 O O . ASN A 1 82 ? 20.782 -15.341 -14.225 1.00 46.31 82 ASN A O 1
ATOM 710 N N . ILE A 1 83 ? 20.449 -13.143 -14.499 1.00 48.91 83 ILE A N 1
ATOM 711 C CA . ILE A 1 83 ? 21.219 -12.746 -13.304 1.00 48.91 83 ILE A CA 1
ATOM 712 C C . ILE A 1 83 ? 20.445 -13.078 -12.015 1.00 48.91 83 ILE A C 1
ATOM 714 O O . ILE A 1 83 ? 21.059 -13.478 -11.025 1.00 48.91 83 ILE A O 1
ATOM 718 N N . TYR A 1 84 ? 19.109 -12.994 -12.032 1.00 50.38 84 TYR A N 1
ATOM 719 C CA . TYR A 1 84 ? 18.271 -13.323 -10.872 1.00 50.38 84 TYR A CA 1
ATOM 720 C C . TYR A 1 84 ? 18.174 -14.830 -10.595 1.00 50.38 84 TYR A C 1
ATOM 722 O O . TYR A 1 84 ? 18.001 -15.213 -9.442 1.00 50.38 84 TYR A O 1
ATOM 730 N N . GLU A 1 85 ? 18.342 -15.691 -11.605 1.00 51.19 85 GLU A N 1
ATOM 731 C CA . GLU A 1 85 ? 18.361 -17.147 -11.393 1.00 51.19 85 GLU A CA 1
ATOM 732 C C . GLU A 1 85 ? 19.658 -17.647 -10.734 1.00 51.19 85 GLU A C 1
ATOM 734 O O . GLU A 1 85 ? 19.651 -18.701 -10.100 1.00 51.19 85 GLU A O 1
ATOM 739 N N . GLN A 1 86 ? 20.773 -16.913 -10.853 1.00 50.50 86 GLN A N 1
ATOM 740 C CA . GLN A 1 86 ? 22.079 -17.403 -10.393 1.00 50.50 86 GLN A CA 1
ATOM 741 C C . GLN A 1 86 ? 22.567 -16.861 -9.043 1.00 50.50 86 GLN A C 1
ATOM 743 O O . GLN A 1 86 ? 23.487 -17.458 -8.488 1.00 50.50 86 GLN A O 1
ATOM 748 N N . HIS A 1 87 ? 21.983 -15.796 -8.475 1.00 48.19 87 HIS A N 1
ATOM 749 C CA . HIS A 1 87 ? 22.563 -15.156 -7.278 1.00 48.19 87 HIS A CA 1
ATOM 750 C C . HIS A 1 87 ? 21.656 -14.951 -6.055 1.00 48.19 87 HIS A C 1
ATOM 752 O O . HIS A 1 87 ? 22.066 -14.251 -5.135 1.00 48.19 87 HIS A O 1
ATOM 758 N N . VAL A 1 88 ? 20.496 -15.609 -5.943 1.00 48.22 88 VAL A N 1
ATOM 759 C CA . VAL A 1 88 ? 19.700 -15.551 -4.698 1.00 48.22 88 VAL A CA 1
ATOM 760 C C . VAL A 1 88 ? 19.170 -16.936 -4.308 1.00 48.22 88 VAL A C 1
ATOM 762 O O . VAL A 1 88 ? 18.193 -17.434 -4.853 1.00 48.22 88 VAL A O 1
ATOM 765 N N . VAL A 1 89 ? 19.868 -17.555 -3.350 1.00 46.88 89 VAL A N 1
ATOM 766 C CA . VAL A 1 89 ? 19.414 -18.609 -2.416 1.00 46.88 89 VAL A CA 1
ATOM 767 C C . VAL A 1 89 ? 18.604 -19.765 -3.036 1.00 46.88 89 VAL A C 1
ATOM 769 O O . VAL A 1 89 ? 17.420 -19.972 -2.779 1.00 46.88 89 VAL A O 1
ATOM 772 N N . ILE A 1 90 ? 19.303 -20.619 -3.788 1.00 46.84 90 ILE A N 1
ATOM 773 C CA . ILE A 1 90 ? 18.773 -21.858 -4.392 1.00 46.84 90 ILE A CA 1
ATOM 774 C C . ILE A 1 90 ? 18.343 -22.908 -3.341 1.00 46.84 90 ILE A C 1
ATOM 776 O O . ILE A 1 90 ? 17.633 -23.854 -3.671 1.00 46.84 90 ILE A O 1
ATOM 780 N N . VAL A 1 91 ? 18.703 -22.761 -2.061 1.00 42.12 91 VAL A N 1
ATOM 781 C CA . VAL A 1 91 ? 18.432 -23.812 -1.060 1.00 42.12 91 VAL A CA 1
ATOM 782 C C . VAL A 1 91 ? 17.051 -23.676 -0.402 1.00 42.12 91 VAL A C 1
ATOM 784 O O . VAL A 1 91 ? 16.443 -24.692 -0.078 1.00 42.12 91 VAL A O 1
ATOM 787 N N . GLU A 1 92 ? 16.498 -22.465 -0.273 1.00 44.38 92 GLU A N 1
ATOM 788 C CA . GLU A 1 92 ? 15.146 -22.276 0.287 1.00 44.38 92 GLU A CA 1
ATOM 789 C C . GLU A 1 92 ? 14.052 -22.294 -0.790 1.00 44.38 92 GLU A C 1
ATOM 791 O O . GLU A 1 92 ? 12.981 -22.856 -0.567 1.00 44.38 92 GLU A O 1
ATOM 796 N N . VAL A 1 93 ? 14.330 -21.785 -1.997 1.00 46.41 93 VAL A N 1
ATOM 797 C CA . VAL A 1 93 ? 13.360 -21.757 -3.112 1.00 46.41 93 VAL A CA 1
ATOM 798 C C . VAL A 1 93 ? 13.002 -23.168 -3.605 1.00 46.41 93 VAL A C 1
ATOM 800 O O . VAL A 1 93 ? 11.869 -23.406 -4.027 1.00 46.41 93 VAL A O 1
ATOM 803 N N . HIS A 1 94 ? 13.920 -24.135 -3.494 1.00 41.75 94 HIS A N 1
ATOM 804 C CA . HIS A 1 94 ? 13.668 -25.509 -3.941 1.00 41.75 94 HIS A CA 1
ATOM 805 C C . HIS A 1 94 ? 12.595 -26.225 -3.105 1.00 41.75 94 HIS A C 1
ATOM 807 O O . HIS A 1 94 ? 11.815 -26.993 -3.659 1.00 41.75 94 HIS A O 1
ATOM 813 N N . LEU A 1 95 ? 12.481 -25.920 -1.804 1.00 41.25 95 LEU A N 1
ATOM 814 C CA . LEU A 1 95 ? 11.415 -26.479 -0.961 1.00 41.25 95 LEU A CA 1
ATOM 815 C C . LEU A 1 95 ? 10.033 -25.877 -1.259 1.00 41.25 95 LEU A C 1
ATOM 817 O O . LEU A 1 95 ? 9.015 -26.521 -1.017 1.00 41.25 95 LEU A O 1
ATOM 821 N N . TRP A 1 96 ? 9.976 -24.654 -1.791 1.00 44.53 96 TRP A N 1
ATOM 822 C CA . TRP A 1 96 ? 8.715 -23.974 -2.095 1.00 44.53 96 TRP A CA 1
ATOM 823 C C . TRP A 1 96 ? 8.101 -24.411 -3.433 1.00 44.53 96 TRP A C 1
ATOM 825 O O . TRP A 1 96 ? 6.876 -24.452 -3.567 1.00 44.53 96 TRP A O 1
ATOM 835 N N . LEU A 1 97 ? 8.926 -24.794 -4.412 1.00 44.09 97 LEU A N 1
ATOM 836 C CA . LEU A 1 97 ? 8.484 -25.137 -5.770 1.00 44.09 97 LEU A CA 1
ATOM 837 C C . LEU A 1 97 ? 7.691 -26.452 -5.875 1.00 44.09 97 LEU A C 1
ATOM 839 O O . LEU A 1 97 ? 6.909 -26.608 -6.810 1.00 44.09 97 LEU A O 1
ATOM 843 N N . GLU A 1 98 ? 7.809 -27.372 -4.915 1.00 44.69 98 GLU A N 1
ATOM 844 C CA . GLU A 1 98 ? 7.083 -28.655 -4.952 1.00 44.69 98 GLU A CA 1
ATOM 845 C C . GLU A 1 98 ? 5.584 -28.537 -4.597 1.00 44.69 98 GLU A C 1
ATOM 847 O O . GLU A 1 98 ? 4.832 -29.497 -4.760 1.00 44.69 98 GLU A O 1
ATOM 852 N N . THR A 1 99 ? 5.115 -27.368 -4.136 1.00 45.03 99 THR A N 1
ATOM 853 C CA . THR A 1 99 ? 3.768 -27.221 -3.541 1.00 45.03 99 THR A CA 1
ATOM 854 C C . THR A 1 99 ? 2.741 -26.435 -4.368 1.00 45.03 99 THR A C 1
ATOM 856 O O . THR A 1 99 ? 1.583 -26.358 -3.956 1.00 45.03 99 THR A O 1
ATOM 859 N N . MET A 1 100 ? 3.083 -25.902 -5.550 1.00 47.91 100 MET A N 1
ATOM 860 C CA . MET A 1 100 ? 2.141 -25.112 -6.368 1.00 47.91 100 MET A CA 1
ATOM 861 C C . MET A 1 100 ? 1.874 -25.729 -7.755 1.00 47.91 100 MET A C 1
ATOM 863 O O . MET A 1 100 ? 2.703 -25.598 -8.653 1.00 47.91 100 MET A O 1
ATOM 867 N N . PRO A 1 101 ? 0.695 -26.338 -8.005 1.00 43.50 101 PRO A N 1
ATOM 868 C CA . PRO A 1 101 ? 0.423 -27.058 -9.255 1.00 43.50 101 PRO A CA 1
ATOM 869 C C . PRO A 1 101 ? 0.115 -26.192 -10.492 1.00 43.50 101 PRO A C 1
ATOM 871 O O . PRO A 1 101 ? -0.362 -26.742 -11.478 1.00 43.50 101 PRO A O 1
ATOM 874 N N . GLN A 1 102 ? 0.286 -24.862 -10.467 1.00 45.81 102 GLN A N 1
ATOM 875 C CA . GLN A 1 102 ? -0.423 -23.982 -11.421 1.00 45.81 102 GLN A CA 1
ATOM 876 C C . GLN A 1 102 ? 0.429 -22.967 -12.206 1.00 45.81 102 GLN A C 1
ATOM 878 O O . GLN A 1 102 ? -0.133 -22.112 -12.894 1.00 45.81 102 GLN A O 1
ATOM 883 N N . LEU A 1 103 ? 1.761 -23.029 -12.165 1.00 46.78 103 LEU A N 1
ATOM 884 C CA . LEU A 1 103 ? 2.588 -22.035 -12.863 1.00 46.78 103 LEU A CA 1
ATOM 885 C C . LEU A 1 103 ? 2.830 -22.416 -14.336 1.00 46.78 103 LEU A C 1
ATOM 887 O O . LEU A 1 103 ? 3.321 -23.498 -14.652 1.00 46.78 103 LEU A O 1
ATOM 891 N N . ARG A 1 104 ? 2.472 -21.507 -15.259 1.00 42.75 104 ARG A N 1
ATOM 892 C CA . ARG A 1 104 ? 2.793 -21.631 -16.691 1.00 42.75 104 ARG A CA 1
ATOM 893 C C . ARG A 1 104 ? 4.296 -21.402 -16.919 1.00 42.75 104 ARG A C 1
ATOM 895 O O . ARG A 1 104 ? 4.845 -20.481 -16.316 1.00 42.75 104 ARG A O 1
ATOM 902 N N . PRO A 1 105 ? 4.947 -22.139 -17.838 1.00 41.06 105 PRO A N 1
ATOM 903 C CA . PRO A 1 105 ? 6.349 -21.905 -18.174 1.00 41.06 105 PRO A CA 1
ATOM 904 C C . PRO A 1 105 ? 6.558 -20.494 -18.749 1.00 41.06 105 PRO A C 1
ATOM 906 O O . PRO A 1 105 ? 5.838 -20.095 -19.666 1.00 41.06 105 PRO A O 1
ATOM 909 N N . 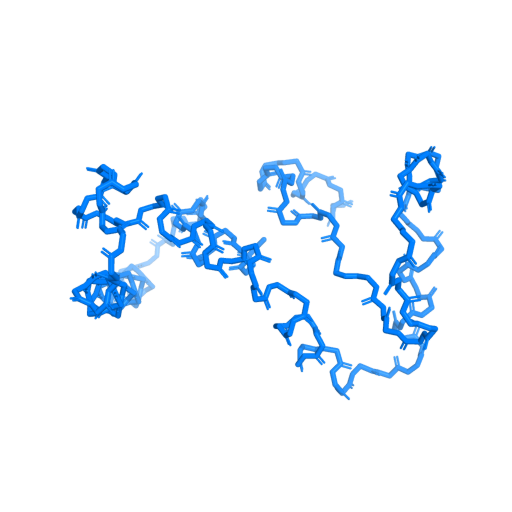GLY A 1 106 ? 7.554 -19.762 -18.240 1.00 47.28 106 GLY A N 1
ATOM 910 C CA . GLY A 1 106 ? 8.086 -18.548 -18.877 1.00 47.28 106 GLY A CA 1
ATOM 911 C C . GLY A 1 106 ? 7.692 -17.197 -18.270 1.00 47.28 106 GLY A C 1
ATOM 912 O O . GLY A 1 106 ? 8.053 -16.173 -18.843 1.00 47.28 106 GLY A O 1
ATOM 913 N N . ILE A 1 107 ? 6.981 -17.148 -17.138 1.00 48.41 107 ILE A N 1
ATOM 914 C CA . ILE A 1 107 ? 6.845 -15.903 -16.361 1.00 48.41 107 ILE A CA 1
ATOM 915 C C . ILE A 1 107 ? 7.857 -15.958 -15.210 1.00 48.41 107 ILE A C 1
ATOM 917 O O . ILE A 1 107 ? 7.753 -16.873 -14.391 1.00 48.41 107 ILE A O 1
ATOM 921 N N . PRO A 1 108 ? 8.818 -15.018 -15.122 1.00 54.38 108 PRO A N 1
ATOM 922 C CA . PRO A 1 108 ? 9.720 -14.943 -13.981 1.00 54.38 108 PRO A CA 1
ATOM 923 C C . PRO A 1 108 ? 8.895 -14.729 -12.711 1.00 54.38 108 PRO A C 1
ATOM 925 O O . PRO A 1 108 ? 8.048 -13.834 -12.668 1.00 54.38 108 PRO A O 1
ATOM 928 N N . ILE A 1 109 ? 9.123 -15.556 -11.693 1.00 54.50 109 ILE A N 1
ATOM 929 C CA . ILE A 1 109 ? 8.423 -15.458 -10.409 1.00 54.50 109 ILE A CA 1
ATOM 930 C C . ILE A 1 109 ? 8.776 -14.097 -9.783 1.00 54.50 109 ILE A C 1
ATOM 932 O O . ILE A 1 109 ? 9.961 -13.750 -9.757 1.00 54.50 109 ILE A O 1
ATOM 936 N N . PRO A 1 110 ? 7.801 -13.306 -9.292 1.00 60.12 110 PRO A N 1
ATOM 937 C CA . PRO A 1 110 ? 8.120 -12.104 -8.536 1.00 60.12 110 PRO A CA 1
ATOM 938 C C . PRO A 1 110 ? 8.952 -12.504 -7.315 1.00 60.12 110 PRO A C 1
ATOM 940 O O . PRO A 1 110 ? 8.520 -13.374 -6.548 1.00 60.12 110 PRO A O 1
ATOM 943 N N . PRO A 1 111 ? 10.134 -11.908 -7.112 1.00 64.38 111 PRO A N 1
ATOM 944 C CA . PRO A 1 111 ? 11.006 -12.325 -6.035 1.00 64.38 111 PRO A CA 1
ATOM 945 C C . PRO A 1 111 ? 10.321 -12.137 -4.673 1.00 64.38 111 PRO A C 1
ATOM 947 O O . PRO A 1 111 ? 9.463 -11.270 -4.487 1.00 64.38 111 PRO A O 1
ATOM 950 N N . TYR A 1 112 ? 10.694 -12.968 -3.699 1.00 62.16 112 TYR A N 1
ATOM 951 C CA . TYR A 1 112 ? 10.117 -12.931 -2.349 1.00 62.16 112 TYR A CA 1
ATOM 952 C C . TYR A 1 112 ? 10.594 -11.722 -1.518 1.00 62.16 112 TYR A C 1
ATOM 954 O O . TYR A 1 112 ? 10.108 -11.507 -0.411 1.00 62.16 112 TYR A O 1
ATOM 962 N N . PHE A 1 113 ? 11.485 -10.884 -2.064 1.00 61.62 113 PHE A N 1
ATOM 963 C CA . PHE A 1 113 ? 12.023 -9.679 -1.415 1.00 61.62 113 PHE A CA 1
ATOM 964 C C . PHE A 1 113 ? 10.955 -8.705 -0.905 1.00 61.62 113 PHE A C 1
ATOM 966 O O . PHE A 1 113 ? 11.205 -7.970 0.044 1.00 61.62 113 PHE A O 1
ATOM 973 N N . ASP A 1 114 ? 9.745 -8.727 -1.472 1.00 58.66 114 ASP A N 1
ATOM 974 C CA . ASP A 1 114 ? 8.618 -7.941 -0.963 1.00 58.66 114 ASP A CA 1
ATOM 975 C C . ASP A 1 114 ? 8.101 -8.421 0.406 1.00 58.66 114 ASP A C 1
ATOM 977 O O . ASP A 1 114 ? 7.242 -7.775 0.990 1.00 58.66 114 ASP A O 1
ATOM 981 N N . PHE A 1 115 ? 8.550 -9.546 0.953 1.00 59.94 115 PHE A N 1
ATOM 982 C CA . PHE A 1 115 ? 8.173 -9.990 2.303 1.00 59.94 115 PHE A CA 1
ATOM 983 C C . PHE A 1 115 ? 9.335 -9.959 3.291 1.00 59.94 115 PHE A C 1
ATOM 985 O O . PHE A 1 115 ? 9.106 -10.082 4.495 1.00 59.94 115 PHE A O 1
ATOM 992 N N . VAL A 1 116 ? 10.552 -9.740 2.796 1.00 65.25 116 VAL A N 1
ATOM 993 C CA . VAL A 1 116 ? 11.735 -9.502 3.619 1.00 65.25 116 VAL A CA 1
ATOM 994 C C . VAL A 1 116 ? 11.696 -8.044 4.096 1.00 65.25 116 VAL A C 1
ATOM 996 O O . VAL A 1 116 ? 11.528 -7.138 3.272 1.00 65.25 116 VAL A O 1
ATOM 999 N N . PRO A 1 117 ? 11.804 -7.770 5.407 1.00 61.22 117 PRO A N 1
ATOM 1000 C CA . PRO A 1 117 ? 11.844 -6.405 5.910 1.00 61.22 117 PRO A CA 1
ATOM 1001 C C . PRO A 1 117 ? 12.966 -5.568 5.273 1.00 61.22 117 PRO A C 1
ATOM 1003 O O . PRO A 1 117 ? 14.096 -6.025 5.118 1.00 61.22 117 PRO A O 1
ATOM 1006 N N . LEU A 1 118 ? 12.677 -4.296 4.977 1.00 56.41 118 LEU A N 1
ATOM 1007 C CA . LEU A 1 118 ? 13.598 -3.363 4.302 1.00 56.41 118 LEU A CA 1
ATOM 1008 C C . LEU A 1 118 ? 14.998 -3.260 4.927 1.00 56.41 118 LEU A C 1
ATOM 1010 O O . LEU A 1 118 ? 15.963 -2.986 4.217 1.00 56.41 118 LEU A O 1
ATOM 1014 N N . PHE A 1 119 ? 15.124 -3.458 6.241 1.00 49.81 119 PHE A N 1
ATOM 1015 C CA . PHE A 1 119 ? 16.415 -3.379 6.926 1.00 49.81 119 PHE A CA 1
ATOM 1016 C C . PHE A 1 119 ? 17.350 -4.552 6.591 1.00 49.81 119 PHE A C 1
ATOM 1018 O O . PHE A 1 119 ? 18.562 -4.381 6.671 1.00 49.81 119 PHE A O 1
ATOM 1025 N N . GLU A 1 120 ? 16.817 -5.709 6.189 1.00 50.62 120 GLU A N 1
ATOM 1026 C CA . GLU A 1 120 ? 17.613 -6.879 5.788 1.00 50.62 120 GLU A CA 1
ATOM 1027 C C . GLU A 1 120 ? 18.002 -6.778 4.307 1.00 50.62 120 GLU A C 1
ATOM 1029 O O . GLU A 1 120 ? 19.166 -6.974 3.965 1.00 50.62 120 GLU A O 1
ATOM 1034 N N . ASN A 1 121 ? 17.088 -6.302 3.451 1.00 51.94 121 ASN A N 1
ATOM 1035 C CA . ASN A 1 121 ? 17.362 -6.040 2.029 1.00 51.94 121 ASN A CA 1
ATOM 1036 C C . ASN A 1 121 ? 18.501 -5.018 1.810 1.00 51.94 121 ASN A C 1
ATOM 1038 O O . ASN A 1 121 ? 19.212 -5.071 0.806 1.00 51.94 121 ASN A O 1
ATOM 1042 N N . GLY A 1 122 ? 18.682 -4.070 2.736 1.00 47.56 122 GLY A N 1
ATOM 1043 C CA . GLY A 1 122 ? 19.752 -3.067 2.670 1.00 47.56 122 GLY A CA 1
ATOM 1044 C C . GLY A 1 122 ? 21.152 -3.601 2.997 1.00 47.56 122 GLY A C 1
ATOM 1045 O O . GLY A 1 122 ? 22.133 -2.966 2.621 1.00 47.56 122 GLY A O 1
ATOM 1046 N N . LEU A 1 123 ? 21.259 -4.748 3.677 1.00 44.78 123 LEU A N 1
ATOM 1047 C CA . LEU A 1 123 ? 22.541 -5.364 4.044 1.00 44.78 123 LEU A CA 1
ATOM 1048 C C . LEU A 1 123 ? 23.094 -6.278 2.943 1.00 44.78 123 LEU A C 1
ATOM 1050 O O . LEU A 1 123 ? 24.302 -6.484 2.882 1.00 44.78 123 LEU A O 1
ATOM 1054 N N . GLU A 1 124 ? 22.234 -6.796 2.065 1.00 44.66 124 GLU A N 1
ATOM 1055 C CA . GLU A 1 124 ? 22.630 -7.685 0.961 1.00 44.66 124 GLU A CA 1
ATOM 1056 C C . GLU A 1 124 ? 23.108 -6.930 -0.293 1.00 44.66 124 GLU A C 1
ATOM 1058 O O . GLU A 1 124 ? 23.768 -7.512 -1.149 1.00 44.66 124 GLU A O 1
ATOM 1063 N N . ASN A 1 125 ? 22.813 -5.630 -0.397 1.00 41.78 125 ASN A N 1
ATOM 1064 C CA . ASN A 1 125 ? 23.151 -4.781 -1.548 1.00 41.78 125 ASN A CA 1
ATOM 1065 C C . ASN A 1 125 ? 24.364 -3.850 -1.299 1.00 41.78 125 ASN A C 1
ATOM 1067 O O . ASN A 1 125 ? 24.492 -2.823 -1.972 1.00 41.78 125 ASN A O 1
ATOM 1071 N N . GLY A 1 126 ? 25.214 -4.173 -0.312 1.00 32.47 126 GLY A N 1
ATOM 1072 C CA . GLY A 1 126 ? 26.382 -3.384 0.117 1.00 32.47 126 GLY A CA 1
ATOM 1073 C C . GLY A 1 126 ? 27.728 -3.945 -0.326 1.00 32.47 126 GLY A C 1
ATOM 1074 O O . GLY A 1 126 ? 27.896 -5.182 -0.290 1.00 32.47 126 GLY A O 1
#

Foldseek 3Di:
DVLCLLLVVDPDDDDDPVVVVVSVVSQVVSLVVLLVVLVPDPPNVVQPDNRRSNVVSNVVCVVCVLVVLCVVCVPPPPVNLVVVVPPDDPPVVVVVVVPDPDDDPDRRDRDPVSVPRPVVVVVVVD

Organism: Plasmodium falciparum (NCBI:txid5833)

InterPro domains:
  IPR008602 Duffy-antigen binding domain [PF05424] (1-119)
  IPR042202 Duffy-antigen binding superfamily [G3DSA:1.20.1310.20] (1-85)

pLDDT: mean 70.38, std 18.36, range [32.47, 92.88]

Sequence (126 aa):
DIGDIIRGKDLFYGYDDKEKKRRDKLEKNKKEIYAKIYEKLDKKDRYKDTDNNYELREDWWDANRETVWKAMTCDASEIMLNIYEQHVVIVEVHLWLETMPQLRPGIPIPPYFDFVPLFENGLENG

Secondary structure (DSSP, 8-state):
-HHHHHHT------SSHHHHHHHHHHHHHHHHHHHHHHHT-S-GGG----SS-HHHHHHHHHHHHHHHHHHHTTT--HHHHHHHHHSS-HHHHHHHHTT-TTPPTTPPPPPGGGTS-HHHHHHHT-

Radius of gyration: 17.34 Å; chains: 1; bounding box: 45×48×32 Å